Protein AF-A0A239HD38-F1 (afdb_monomer_lite)

Structure (mmCIF, N/CA/C/O backbone):
data_AF-A0A239HD38-F1
#
_entry.id   AF-A0A239HD38-F1
#
loop_
_atom_site.group_PDB
_atom_site.id
_atom_site.type_symbol
_atom_site.label_atom_id
_atom_site.label_alt_id
_atom_site.label_comp_id
_atom_site.label_asym_id
_atom_site.label_entity_id
_atom_site.label_seq_id
_atom_site.pdbx_PDB_ins_code
_atom_site.Cartn_x
_atom_site.Cartn_y
_atom_site.Cartn_z
_atom_site.occupancy
_atom_site.B_iso_or_equiv
_atom_site.auth_seq_id
_atom_site.auth_comp_id
_atom_site.auth_asym_id
_atom_site.auth_atom_id
_atom_site.pdbx_PDB_model_num
ATOM 1 N N . MET A 1 1 ? 7.121 6.739 12.226 1.00 38.91 1 MET A N 1
ATOM 2 C CA . MET A 1 1 ? 8.185 6.354 11.262 1.00 38.91 1 MET A CA 1
ATOM 3 C C . MET A 1 1 ? 7.821 6.485 9.770 1.00 38.91 1 MET A C 1
ATOM 5 O O . MET A 1 1 ? 8.726 6.367 8.956 1.00 38.91 1 MET A O 1
ATOM 9 N N . ILE A 1 2 ? 6.575 6.789 9.365 1.00 40.88 2 ILE A N 1
ATOM 10 C CA . ILE A 1 2 ? 6.230 6.997 7.933 1.00 40.88 2 ILE A CA 1
ATOM 11 C C . ILE A 1 2 ? 6.658 8.391 7.419 1.00 40.88 2 ILE A C 1
ATOM 13 O O . ILE A 1 2 ? 6.981 8.537 6.244 1.00 40.88 2 ILE A O 1
ATOM 17 N N . ALA A 1 3 ? 6.793 9.386 8.307 1.00 36.88 3 ALA A N 1
ATOM 18 C CA . ALA A 1 3 ? 7.217 10.750 7.959 1.00 36.88 3 ALA A CA 1
ATOM 19 C C . ALA A 1 3 ? 8.577 10.828 7.228 1.00 36.88 3 ALA A C 1
ATOM 21 O O . ALA A 1 3 ? 8.796 11.716 6.412 1.00 36.88 3 ALA A O 1
ATOM 22 N N . SER A 1 4 ? 9.479 9.865 7.454 1.00 40.34 4 SER A N 1
ATOM 23 C CA . SER A 1 4 ? 10.799 9.837 6.807 1.00 40.34 4 SER A CA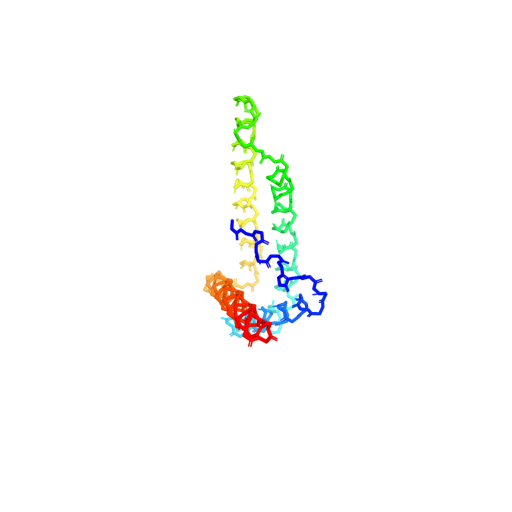 1
ATOM 24 C C . SER A 1 4 ? 10.779 9.341 5.355 1.00 40.34 4 SER A C 1
ATOM 26 O O . SER A 1 4 ? 11.683 9.671 4.592 1.00 40.34 4 SER A O 1
ATOM 28 N N . ALA A 1 5 ? 9.746 8.599 4.937 1.00 43.94 5 ALA A N 1
ATOM 29 C CA . ALA A 1 5 ? 9.610 8.186 3.539 1.00 43.94 5 ALA A CA 1
ATOM 30 C C . ALA A 1 5 ? 9.173 9.349 2.626 1.00 43.94 5 ALA A C 1
ATOM 32 O O . ALA A 1 5 ? 9.477 9.340 1.437 1.00 43.94 5 ALA A O 1
ATOM 33 N N . MET A 1 6 ? 8.532 10.383 3.188 1.00 45.72 6 MET A N 1
ATOM 34 C CA . MET A 1 6 ? 8.153 11.598 2.455 1.00 45.72 6 MET A CA 1
ATOM 35 C C . MET A 1 6 ? 9.351 12.515 2.150 1.00 45.72 6 MET A C 1
ATOM 37 O O . MET A 1 6 ? 9.282 13.314 1.222 1.00 45.72 6 MET A O 1
ATOM 41 N N . ALA A 1 7 ? 10.475 12.384 2.865 1.00 45.34 7 ALA A N 1
ATOM 42 C CA . ALA A 1 7 ? 11.652 13.237 2.663 1.00 45.34 7 ALA A CA 1
ATOM 43 C C . ALA A 1 7 ? 12.432 12.933 1.362 1.00 45.34 7 ALA A C 1
ATOM 45 O O . ALA A 1 7 ? 13.104 13.816 0.840 1.00 45.34 7 ALA A O 1
ATOM 46 N N . TYR A 1 8 ? 12.315 11.722 0.795 1.00 46.72 8 TYR A N 1
ATOM 47 C CA . TYR A 1 8 ? 12.852 11.389 -0.545 1.00 46.72 8 TYR A CA 1
ATOM 48 C C . TYR A 1 8 ? 11.932 11.800 -1.694 1.00 46.72 8 TYR A C 1
ATOM 50 O O . TYR A 1 8 ? 12.345 11.821 -2.850 1.00 46.72 8 TYR A O 1
ATOM 58 N N . ALA A 1 9 ? 10.687 12.122 -1.370 1.00 52.16 9 ALA A N 1
ATOM 59 C CA . ALA A 1 9 ? 9.606 12.375 -2.304 1.00 52.16 9 ALA A CA 1
ATOM 60 C C . ALA A 1 9 ? 9.439 13.877 -2.620 1.00 52.16 9 ALA A C 1
ATOM 62 O O . ALA A 1 9 ? 8.432 14.277 -3.195 1.00 52.16 9 ALA A O 1
ATOM 63 N N . GLN A 1 10 ? 10.399 14.720 -2.218 1.00 58.56 10 GLN A N 1
ATOM 64 C CA . GLN A 1 10 ? 10.249 16.177 -2.285 1.00 58.56 10 GLN A CA 1
ATOM 65 C C . GLN A 1 10 ? 10.515 16.789 -3.667 1.00 58.56 10 GLN A C 1
ATOM 67 O O . GLN A 1 10 ? 10.106 17.925 -3.884 1.00 58.56 10 GLN A O 1
ATOM 72 N N . SER A 1 11 ? 11.125 16.066 -4.620 1.00 73.00 11 SER A N 1
ATOM 73 C CA . SER A 1 11 ? 11.201 16.538 -6.009 1.00 73.00 11 SER A CA 1
ATOM 74 C C . SER A 1 11 ? 10.201 15.796 -6.910 1.00 73.00 11 SER A C 1
ATOM 76 O O . SER A 1 11 ? 10.128 14.560 -6.867 1.00 73.00 11 SER A O 1
ATOM 78 N N . PRO A 1 12 ? 9.447 16.511 -7.769 1.00 78.62 12 PRO A N 1
ATOM 79 C CA . PRO A 1 12 ? 8.568 15.892 -8.763 1.00 78.62 12 PRO A CA 1
ATOM 80 C C . PRO A 1 12 ? 9.288 14.873 -9.659 1.00 78.62 12 PRO A C 1
ATOM 82 O O . PRO A 1 12 ? 8.705 13.872 -10.067 1.00 78.62 12 PRO A O 1
ATOM 85 N N . GLU A 1 13 ? 10.574 15.092 -9.937 1.00 83.81 13 GLU A N 1
ATOM 86 C CA . GLU A 1 13 ? 11.399 14.182 -10.733 1.00 83.81 13 GLU A CA 1
ATOM 87 C C . GLU A 1 13 ? 11.665 12.847 -10.015 1.00 83.81 13 GLU A C 1
ATOM 89 O O . GLU A 1 13 ? 11.583 11.783 -10.630 1.00 83.81 13 GLU A O 1
ATOM 94 N N . ALA A 1 14 ? 11.933 12.873 -8.704 1.00 82.12 14 ALA A N 1
ATOM 95 C CA . ALA A 1 14 ? 12.117 11.656 -7.917 1.00 82.12 14 ALA A CA 1
ATOM 96 C C . ALA A 1 14 ? 10.828 10.823 -7.863 1.00 82.12 14 ALA A C 1
ATOM 98 O O . ALA A 1 14 ? 10.882 9.601 -8.010 1.00 82.12 14 ALA A O 1
ATOM 99 N N . MET A 1 15 ? 9.670 11.479 -7.729 1.00 81.19 15 MET A N 1
ATOM 100 C CA . MET A 1 15 ? 8.365 10.811 -7.778 1.00 81.19 15 MET A CA 1
ATOM 101 C C . MET A 1 15 ? 8.125 10.120 -9.121 1.00 81.19 15 MET A C 1
ATOM 103 O O . MET A 1 15 ? 7.773 8.942 -9.137 1.00 81.19 15 MET A O 1
ATOM 107 N N . LYS A 1 16 ? 8.408 10.805 -10.238 1.00 86.56 16 LYS A N 1
ATOM 108 C CA . LYS A 1 16 ? 8.305 10.219 -11.584 1.00 86.56 16 LYS A CA 1
ATOM 109 C C . LYS A 1 16 ? 9.198 8.987 -11.747 1.00 86.56 16 LYS A C 1
ATOM 111 O O . LYS A 1 16 ? 8.753 7.980 -12.288 1.00 86.56 16 LYS A O 1
ATOM 116 N N . LYS A 1 17 ? 10.438 9.025 -11.241 1.00 88.44 17 LYS A N 1
ATOM 117 C CA . LYS A 1 17 ? 11.359 7.871 -11.286 1.00 88.44 17 LYS A CA 1
ATOM 118 C C . LYS A 1 17 ? 10.837 6.682 -10.475 1.00 88.44 17 LYS A C 1
ATOM 120 O O . LYS A 1 17 ? 10.941 5.545 -10.928 1.00 88.44 17 LYS A O 1
ATOM 125 N N . ILE A 1 18 ? 10.268 6.930 -9.293 1.00 89.25 18 ILE A N 1
ATOM 126 C CA . ILE A 1 18 ? 9.658 5.886 -8.454 1.00 89.25 18 ILE A CA 1
ATOM 127 C C . ILE A 1 18 ? 8.446 5.276 -9.163 1.00 89.25 18 ILE A C 1
ATOM 129 O O . ILE A 1 18 ? 8.309 4.055 -9.194 1.00 89.25 18 ILE A O 1
ATOM 133 N N . GLU A 1 19 ? 7.584 6.104 -9.747 1.00 88.00 19 GLU A N 1
ATOM 134 C CA . GLU A 1 19 ? 6.404 5.642 -10.475 1.00 88.00 19 GLU A CA 1
ATOM 135 C C . GLU A 1 19 ? 6.784 4.814 -11.707 1.00 88.00 19 GLU A C 1
ATOM 137 O O . GLU A 1 19 ? 6.269 3.711 -11.879 1.00 88.00 19 GLU A O 1
ATOM 142 N N . ALA A 1 20 ? 7.748 5.279 -12.505 1.00 91.12 20 ALA A N 1
ATOM 143 C CA . ALA A 1 20 ? 8.255 4.540 -13.657 1.00 91.12 20 ALA A CA 1
ATOM 144 C C . ALA A 1 20 ? 8.845 3.179 -13.252 1.00 91.12 20 ALA A C 1
ATOM 146 O O . ALA A 1 20 ? 8.514 2.160 -13.856 1.00 91.12 20 ALA A O 1
ATOM 147 N N . ALA A 1 21 ? 9.656 3.137 -12.188 1.00 92.25 21 ALA A N 1
ATOM 148 C CA . ALA A 1 21 ? 10.211 1.889 -11.666 1.00 92.25 21 ALA A CA 1
ATOM 149 C C . ALA A 1 21 ? 9.116 0.927 -11.176 1.00 92.25 21 ALA A C 1
ATOM 151 O O . ALA A 1 21 ? 9.209 -0.281 -11.386 1.00 92.25 21 ALA A O 1
ATOM 152 N N . LYS A 1 22 ? 8.059 1.459 -10.550 1.00 92.00 22 LYS A N 1
ATOM 153 C CA . LYS A 1 22 ? 6.907 0.668 -10.111 1.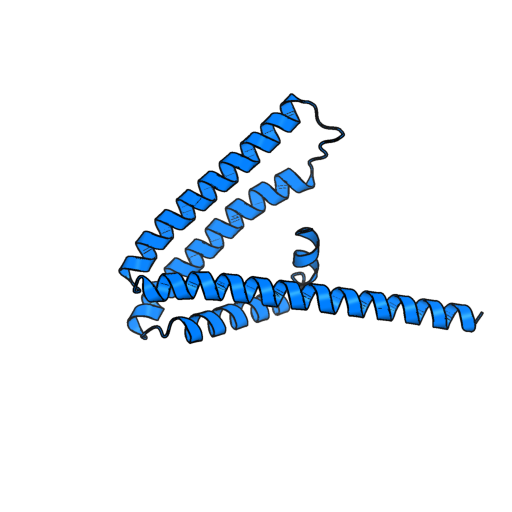00 92.00 22 LYS A CA 1
ATOM 154 C C . LYS A 1 22 ? 6.149 0.078 -11.299 1.00 92.00 22 LYS A C 1
ATOM 156 O O . LYS A 1 22 ? 5.812 -1.102 -11.271 1.00 92.00 22 LYS A O 1
ATOM 161 N N . ILE A 1 23 ? 5.891 0.887 -12.328 1.00 91.19 23 ILE A N 1
ATOM 162 C CA . ILE A 1 23 ? 5.216 0.449 -13.554 1.00 91.19 23 ILE A CA 1
ATOM 163 C C . ILE A 1 23 ? 6.023 -0.660 -14.226 1.00 91.19 23 ILE A C 1
ATOM 165 O O . ILE A 1 23 ? 5.461 -1.710 -14.516 1.00 91.19 23 ILE A O 1
ATOM 169 N N . ALA A 1 24 ? 7.332 -0.461 -14.405 1.00 91.69 24 ALA A N 1
ATOM 170 C CA . ALA A 1 24 ? 8.215 -1.453 -15.012 1.00 91.69 24 ALA A CA 1
ATOM 171 C C . ALA A 1 24 ? 8.177 -2.794 -14.261 1.00 91.69 24 ALA A C 1
ATOM 173 O O . ALA A 1 24 ? 7.930 -3.828 -14.877 1.00 91.69 24 ALA A O 1
ATOM 174 N N . LEU A 1 25 ? 8.318 -2.766 -12.929 1.00 92.56 25 LEU A N 1
ATOM 175 C CA . LEU A 1 25 ? 8.276 -3.976 -12.104 1.00 92.56 25 LEU A CA 1
ATOM 176 C C . LEU A 1 25 ? 6.928 -4.703 -12.204 1.00 92.56 25 LEU A C 1
ATOM 178 O O . LEU A 1 25 ? 6.888 -5.927 -12.281 1.00 92.56 25 LEU A O 1
ATOM 182 N N . ILE A 1 26 ? 5.813 -3.971 -12.179 1.00 92.94 26 ILE A N 1
ATOM 183 C CA . ILE A 1 26 ? 4.481 -4.578 -12.285 1.00 92.94 26 ILE A CA 1
ATOM 184 C C . ILE A 1 26 ? 4.288 -5.200 -13.670 1.00 92.94 26 ILE A C 1
ATOM 186 O O . ILE A 1 26 ? 3.836 -6.339 -13.754 1.00 92.94 26 ILE A O 1
ATOM 190 N N . THR A 1 27 ? 4.659 -4.500 -14.744 1.00 90.56 27 THR A N 1
ATOM 191 C CA . THR A 1 27 ? 4.575 -5.035 -16.112 1.00 90.56 27 THR A CA 1
ATOM 192 C C . THR A 1 27 ? 5.364 -6.335 -16.250 1.00 90.56 27 THR A C 1
ATOM 194 O O . THR A 1 27 ? 4.829 -7.314 -16.762 1.00 90.56 27 THR A O 1
ATOM 197 N N . GLU A 1 28 ? 6.598 -6.363 -15.738 1.00 91.06 28 GLU A N 1
ATOM 198 C CA . GLU A 1 28 ? 7.470 -7.543 -15.761 1.00 91.06 28 GLU A CA 1
ATOM 199 C C . GLU A 1 28 ? 6.860 -8.723 -14.987 1.00 91.06 28 GLU A C 1
ATOM 201 O O . GLU A 1 28 ? 6.860 -9.851 -15.463 1.00 91.06 28 GLU A O 1
ATOM 206 N N . ARG A 1 29 ? 6.297 -8.476 -13.797 1.00 92.50 29 ARG A N 1
ATOM 207 C CA . ARG A 1 29 ? 5.810 -9.539 -12.897 1.00 92.50 29 ARG A CA 1
ATOM 208 C C . ARG A 1 29 ? 4.442 -10.107 -13.259 1.00 92.50 29 ARG A C 1
ATOM 210 O O . ARG A 1 29 ? 4.116 -11.215 -12.827 1.00 92.50 29 ARG A O 1
ATOM 217 N N . LEU A 1 30 ? 3.605 -9.324 -13.934 1.00 94.56 30 LEU A N 1
ATOM 218 C CA . LEU A 1 30 ? 2.245 -9.738 -14.282 1.00 94.56 30 LEU A CA 1
ATOM 219 C C . LEU A 1 30 ? 2.154 -10.357 -15.675 1.00 94.56 30 LEU A C 1
ATOM 221 O O . LEU A 1 30 ? 1.153 -11.026 -15.931 1.00 94.56 30 LEU A O 1
ATOM 225 N N . GLU A 1 31 ? 3.148 -10.130 -16.542 1.00 93.31 31 GLU A N 1
ATOM 226 C CA . GLU A 1 31 ? 3.175 -10.642 -17.921 1.00 93.31 31 GLU A CA 1
ATOM 227 C C . GLU A 1 31 ? 1.853 -10.343 -18.654 1.00 93.31 31 GLU A C 1
ATOM 229 O O . GLU A 1 31 ? 1.195 -11.220 -19.214 1.00 93.31 31 GLU A O 1
ATOM 234 N N . LEU A 1 32 ? 1.397 -9.089 -18.564 1.00 93.00 32 LEU A N 1
ATOM 235 C CA . LEU A 1 32 ? 0.127 -8.669 -19.152 1.00 93.00 32 LEU A CA 1
ATOM 236 C C . LEU A 1 32 ? 0.208 -8.720 -20.679 1.00 93.00 32 LEU A C 1
ATOM 238 O O . LEU A 1 32 ? 1.114 -8.138 -21.276 1.00 93.00 32 LEU A O 1
ATOM 242 N N . SER A 1 33 ? -0.793 -9.327 -21.316 1.00 95.12 33 SER A N 1
ATOM 243 C CA . SER A 1 33 ? -1.004 -9.126 -22.755 1.00 95.12 33 SER A CA 1
ATOM 244 C C . SER A 1 33 ? -1.340 -7.655 -23.055 1.00 95.12 33 SER A C 1
ATOM 246 O O . SER A 1 33 ? -1.853 -6.956 -22.171 1.00 95.12 33 SER A O 1
ATOM 248 N N . PRO A 1 34 ? -1.125 -7.167 -24.292 1.00 95.00 34 PRO A N 1
ATOM 249 C CA . PRO A 1 34 ? -1.485 -5.798 -24.668 1.00 95.00 34 PRO A CA 1
ATOM 250 C C . PRO A 1 34 ? -2.941 -5.438 -24.326 1.00 95.00 34 PRO A C 1
ATOM 252 O O . PRO A 1 34 ? -3.198 -4.384 -23.745 1.00 95.00 34 PRO A O 1
ATOM 255 N N . GLN A 1 35 ? -3.881 -6.355 -24.577 1.00 95.88 35 GLN A N 1
ATOM 256 C CA . GLN A 1 35 ? -5.309 -6.162 -24.302 1.00 95.88 35 GLN A CA 1
ATOM 257 C C . GLN A 1 35 ? -5.611 -6.093 -22.798 1.00 95.88 35 GLN A C 1
ATOM 259 O O . GLN A 1 35 ? -6.493 -5.350 -22.364 1.00 95.88 35 GLN A O 1
ATOM 264 N N . GLN A 1 36 ? -4.889 -6.868 -21.982 1.00 95.88 36 GLN A N 1
ATOM 265 C CA . GLN A 1 36 ? -5.015 -6.791 -20.528 1.00 95.88 36 GLN A CA 1
ATOM 266 C C . GLN A 1 36 ? -4.415 -5.498 -19.988 1.00 95.88 36 GLN A C 1
ATOM 268 O O . GLN A 1 36 ? -5.033 -4.865 -19.139 1.00 95.88 36 GLN A O 1
ATOM 273 N N . ALA A 1 37 ? -3.241 -5.090 -20.476 1.00 94.94 37 ALA A N 1
ATOM 274 C CA . ALA A 1 37 ? -2.563 -3.878 -20.030 1.00 94.94 37 ALA A CA 1
ATOM 275 C C . ALA A 1 37 ? -3.432 -2.630 -20.246 1.00 94.94 37 ALA A C 1
ATOM 277 O O . ALA A 1 37 ? -3.574 -1.818 -19.329 1.00 94.94 37 ALA A O 1
ATOM 278 N N . GLU A 1 38 ? -4.066 -2.517 -21.416 1.00 95.81 38 GLU A N 1
ATOM 279 C CA . GLU A 1 38 ? -4.963 -1.410 -21.762 1.00 95.81 38 GLU A CA 1
ATOM 280 C C . GLU A 1 38 ? -6.122 -1.257 -20.762 1.00 95.81 38 GLU A C 1
ATOM 282 O O . GLU A 1 38 ? -6.433 -0.150 -20.325 1.00 95.81 38 GLU A O 1
ATOM 287 N N . LYS A 1 39 ? -6.708 -2.377 -20.320 1.00 97.31 39 LYS A N 1
ATOM 288 C CA . LYS A 1 39 ? -7.812 -2.394 -19.345 1.00 97.31 39 LYS A CA 1
ATOM 289 C C . LYS A 1 39 ? -7.338 -2.304 -17.890 1.00 97.31 39 LYS A C 1
ATOM 291 O O . LYS A 1 39 ? -8.032 -1.742 -17.044 1.00 97.31 39 LYS A O 1
ATOM 296 N N . PHE A 1 40 ? -6.166 -2.854 -17.581 1.00 97.00 40 PHE A N 1
ATOM 297 C CA . PHE A 1 40 ? -5.624 -2.953 -16.226 1.00 97.00 40 PHE A CA 1
ATOM 298 C C . PHE A 1 40 ? -5.152 -1.599 -15.688 1.00 97.00 40 PHE A C 1
ATOM 300 O O . PHE A 1 40 ? -5.520 -1.211 -14.575 1.00 97.00 40 PHE A O 1
ATOM 307 N N . TRP A 1 41 ? -4.342 -0.867 -16.461 1.00 95.44 41 TRP A N 1
ATOM 308 C CA . TRP A 1 41 ? -3.690 0.355 -15.979 1.00 95.44 41 TRP A CA 1
ATOM 309 C C . TRP A 1 41 ? -4.659 1.449 -15.511 1.00 95.44 41 TRP A C 1
ATOM 311 O O . TRP A 1 41 ? -4.385 2.042 -14.462 1.00 95.44 41 TRP A O 1
ATOM 321 N N . PRO A 1 42 ? -5.784 1.725 -16.200 1.00 96.88 42 PRO A N 1
ATOM 322 C CA . PRO A 1 42 ? -6.776 2.684 -15.719 1.00 96.88 42 PRO A CA 1
ATOM 323 C C . PRO A 1 42 ? -7.331 2.316 -14.336 1.00 96.88 42 PRO A C 1
ATOM 325 O O . PRO A 1 42 ? -7.337 3.155 -13.435 1.00 96.88 42 PRO A O 1
ATOM 328 N N . ILE A 1 43 ? -7.707 1.047 -14.136 1.00 97.25 43 ILE A N 1
ATOM 329 C CA . ILE A 1 43 ? -8.248 0.541 -12.864 1.00 97.25 43 ILE A CA 1
ATOM 330 C C . ILE A 1 43 ? -7.191 0.645 -11.759 1.00 97.25 43 ILE A C 1
ATOM 332 O O . ILE A 1 43 ? -7.475 1.093 -10.647 1.00 97.25 43 ILE A O 1
ATOM 336 N N . TYR A 1 44 ? -5.952 0.266 -12.072 1.00 95.31 44 TYR A N 1
ATOM 337 C CA . TYR A 1 44 ? -4.844 0.291 -11.125 1.00 95.31 44 TYR A CA 1
ATOM 338 C C . TYR A 1 44 ? -4.465 1.714 -10.678 1.00 95.31 44 TYR A C 1
ATOM 340 O O . TYR A 1 44 ? -4.215 1.952 -9.493 1.00 95.31 44 TYR A O 1
ATOM 348 N N . ARG A 1 45 ? -4.456 2.684 -11.600 1.00 93.88 45 ARG A N 1
ATOM 349 C CA . ARG A 1 45 ? -4.199 4.100 -11.277 1.00 93.88 45 ARG A CA 1
ATOM 350 C C . ARG A 1 45 ? -5.303 4.683 -10.403 1.00 93.88 45 ARG A C 1
ATOM 352 O O . ARG A 1 45 ? -5.008 5.331 -9.401 1.00 93.88 45 ARG A O 1
ATOM 359 N N . GLU A 1 46 ? -6.560 4.407 -10.744 1.00 96.12 46 GLU A N 1
ATOM 360 C CA . GLU A 1 46 ? -7.719 4.828 -9.954 1.00 96.12 46 GLU A CA 1
ATOM 361 C C . GLU A 1 46 ? -7.634 4.281 -8.518 1.00 96.12 46 GLU A C 1
ATOM 363 O O . GLU A 1 46 ? -7.759 5.037 -7.554 1.00 96.12 46 GLU A O 1
ATOM 368 N N . PHE A 1 47 ? -7.306 2.992 -8.367 1.00 95.62 47 PHE A N 1
ATOM 369 C CA . PHE A 1 47 ? -7.075 2.362 -7.065 1.00 95.62 47 PHE A CA 1
ATOM 370 C C . PHE A 1 47 ? -5.971 3.061 -6.263 1.00 95.62 47 PHE A C 1
ATOM 372 O O . PHE A 1 47 ? -6.131 3.332 -5.069 1.00 95.62 47 PHE A O 1
ATOM 379 N N . GLY A 1 48 ? -4.848 3.366 -6.921 1.00 91.94 48 GLY A N 1
ATOM 380 C CA . GLY A 1 48 ? -3.724 4.080 -6.322 1.00 91.94 48 GLY A CA 1
ATOM 381 C C . GLY A 1 48 ? -4.120 5.456 -5.786 1.00 91.94 48 GLY A C 1
ATOM 382 O O . GLY A 1 48 ? -3.769 5.789 -4.652 1.00 91.94 48 GLY A O 1
ATOM 383 N N . ASN A 1 49 ? -4.900 6.216 -6.558 1.00 93.81 49 ASN A N 1
ATOM 384 C CA . ASN A 1 49 ? -5.390 7.537 -6.164 1.00 93.81 49 ASN A CA 1
ATOM 385 C C . ASN A 1 49 ? -6.323 7.455 -4.951 1.00 93.81 49 ASN A C 1
ATOM 387 O O . ASN A 1 49 ? -6.081 8.134 -3.953 1.00 93.81 49 ASN A O 1
ATOM 391 N N . LYS A 1 50 ? -7.304 6.544 -4.960 1.00 95.69 50 LYS A N 1
ATOM 392 C CA . LYS A 1 50 ? -8.223 6.371 -3.821 1.00 95.69 50 LYS A CA 1
ATOM 393 C C . LYS A 1 50 ? -7.510 5.901 -2.550 1.00 95.69 50 LYS A C 1
ATOM 395 O O . LYS A 1 50 ? -7.811 6.368 -1.452 1.00 95.69 50 LYS A O 1
ATOM 400 N N . ARG A 1 51 ? -6.508 5.018 -2.668 1.00 93.50 51 ARG A N 1
ATOM 401 C CA . ARG A 1 51 ? -5.648 4.635 -1.527 1.00 93.50 51 ARG A CA 1
ATOM 402 C C . ARG A 1 51 ? -4.882 5.830 -0.970 1.00 93.50 51 ARG A C 1
ATOM 404 O O . ARG A 1 51 ? -4.702 5.928 0.246 1.00 93.50 51 ARG A O 1
ATOM 411 N N . LEU A 1 52 ? -4.387 6.700 -1.848 1.00 90.44 52 LEU A N 1
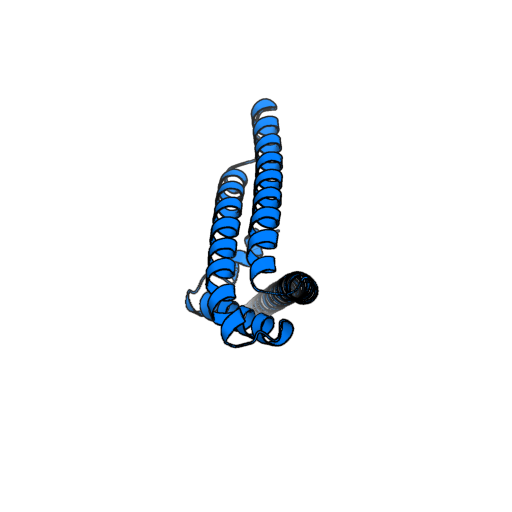ATOM 412 C CA . LEU A 1 52 ? -3.640 7.888 -1.457 1.00 90.44 52 LEU A CA 1
ATOM 413 C C . LEU A 1 52 ? -4.531 8.899 -0.730 1.00 90.44 52 LEU A C 1
ATOM 415 O O . LEU A 1 52 ? -4.088 9.452 0.271 1.00 90.44 52 LEU A O 1
ATOM 419 N N . GLU A 1 53 ? -5.765 9.103 -1.185 1.00 93.38 53 GLU A N 1
ATOM 420 C CA . GLU A 1 53 ? -6.758 9.962 -0.525 1.00 93.38 53 GLU A CA 1
ATOM 421 C C . GLU A 1 53 ? -7.037 9.502 0.910 1.00 93.38 53 GLU A C 1
ATOM 423 O O . GLU A 1 53 ? -6.817 10.271 1.845 1.00 93.38 53 GLU A O 1
ATOM 428 N N . ILE A 1 54 ? -7.387 8.222 1.100 1.00 93.38 54 ILE A N 1
ATOM 429 C CA . ILE A 1 54 ? -7.646 7.655 2.436 1.00 93.38 54 ILE A CA 1
ATOM 430 C C . ILE A 1 54 ? -6.419 7.806 3.347 1.00 93.38 54 ILE A C 1
ATOM 432 O O . ILE A 1 54 ? -6.538 8.127 4.530 1.00 93.38 54 ILE A O 1
ATOM 436 N N . ARG A 1 55 ? -5.212 7.574 2.809 1.00 90.38 55 ARG A N 1
ATOM 437 C CA . ARG A 1 55 ? -3.974 7.753 3.577 1.00 90.38 55 ARG A CA 1
ATOM 438 C C . ARG A 1 55 ? -3.762 9.216 3.969 1.00 90.38 55 ARG A C 1
ATOM 440 O O . ARG A 1 55 ? -3.402 9.469 5.112 1.00 90.38 55 ARG A O 1
ATOM 447 N N . ARG A 1 56 ? -3.943 10.157 3.037 1.00 91.06 56 ARG A N 1
ATOM 448 C CA . ARG A 1 56 ? -3.725 11.593 3.275 1.00 91.06 56 ARG A CA 1
ATOM 449 C C . ARG A 1 56 ? -4.640 12.122 4.368 1.00 91.06 56 ARG A C 1
ATOM 451 O O . ARG A 1 56 ? -4.154 12.834 5.237 1.00 91.06 56 ARG A O 1
ATOM 458 N N . GLU A 1 57 ? -5.912 11.740 4.346 1.00 90.31 57 GLU A N 1
ATOM 459 C CA . GLU A 1 57 ? -6.886 12.115 5.374 1.00 90.31 57 GLU A CA 1
ATOM 460 C C . GLU A 1 57 ? -6.414 11.686 6.774 1.00 90.31 57 GLU A C 1
ATOM 462 O O . GLU A 1 57 ? -6.358 12.491 7.703 1.00 90.31 57 GLU A O 1
ATOM 467 N N . PHE A 1 58 ? -5.976 10.431 6.911 1.00 90.81 58 PHE A N 1
ATOM 468 C CA . PHE A 1 58 ? -5.474 9.914 8.183 1.00 90.81 58 PHE A CA 1
ATOM 469 C C . PHE A 1 58 ? -4.141 10.544 8.609 1.00 90.81 58 PHE A C 1
ATOM 471 O O . PHE A 1 58 ? -3.948 10.872 9.779 1.00 90.81 58 PHE A O 1
ATOM 478 N N . ASP A 1 59 ? -3.209 10.721 7.669 1.00 90.12 59 ASP A N 1
ATOM 479 C CA . ASP A 1 59 ? -1.909 11.337 7.941 1.00 90.12 59 ASP A CA 1
ATOM 480 C C . ASP A 1 59 ? -2.069 12.800 8.389 1.00 90.12 59 ASP A C 1
ATOM 482 O O . ASP A 1 59 ? -1.326 13.249 9.262 1.00 90.12 59 ASP A O 1
ATOM 486 N N . GLN A 1 60 ? -3.041 13.534 7.832 1.00 90.56 60 GLN A N 1
ATOM 487 C CA . GLN A 1 60 ? -3.374 14.899 8.248 1.00 90.56 60 GLN A CA 1
ATOM 488 C C . GLN A 1 60 ? -3.895 14.937 9.684 1.00 90.56 60 GLN A C 1
ATOM 490 O O . GLN A 1 60 ? -3.330 15.671 10.495 1.00 90.56 60 GLN A O 1
ATOM 495 N N . ALA A 1 61 ? -4.885 14.104 10.018 1.00 89.19 61 ALA A N 1
ATOM 496 C CA . ALA A 1 61 ? -5.417 14.018 11.379 1.00 89.19 61 ALA A CA 1
ATOM 497 C C . ALA A 1 61 ? -4.329 13.643 12.395 1.00 89.19 61 ALA A C 1
ATOM 499 O O . ALA A 1 61 ? -4.212 14.243 13.460 1.00 89.19 61 ALA A O 1
ATOM 500 N N . ARG A 1 62 ? -3.455 12.698 12.031 1.00 89.94 62 ARG A N 1
ATOM 501 C CA . ARG A 1 62 ? -2.361 12.257 12.897 1.00 89.94 62 ARG A CA 1
ATOM 502 C C . ARG A 1 62 ? -1.268 13.312 13.079 1.00 89.94 62 ARG A C 1
ATOM 504 O O . ARG A 1 62 ? -0.607 13.317 14.111 1.00 89.94 62 ARG A O 1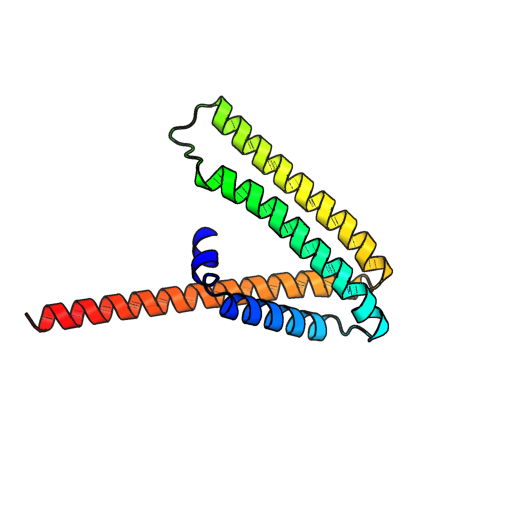
ATOM 511 N N . LYS A 1 63 ? -1.026 14.172 12.086 1.00 90.31 63 LYS A N 1
ATOM 512 C CA . LYS A 1 63 ? 0.051 15.176 12.137 1.00 90.31 63 LYS A CA 1
ATOM 513 C C . LYS A 1 63 ? -0.172 16.205 13.246 1.00 90.31 63 LYS A C 1
ATOM 515 O O . LYS A 1 63 ? 0.802 16.685 13.818 1.00 90.31 63 LYS A O 1
ATOM 520 N N . THR A 1 64 ? -1.426 16.549 13.517 1.00 86.12 64 THR A N 1
ATOM 521 C CA . THR A 1 64 ? -1.819 17.545 14.524 1.00 86.12 64 THR A CA 1
ATOM 522 C C . THR A 1 64 ? -2.213 16.922 15.861 1.00 86.12 64 THR A C 1
ATOM 524 O O . THR A 1 64 ? -2.514 17.653 16.797 1.00 86.12 64 THR A O 1
ATOM 527 N N . PHE A 1 65 ? -2.220 15.592 15.960 1.00 91.00 65 PHE A N 1
ATOM 528 C CA . PHE A 1 65 ? -2.678 14.867 17.138 1.00 91.00 65 PHE A CA 1
ATOM 529 C C . PHE A 1 65 ? -1.520 14.514 18.080 1.00 91.00 65 PHE A C 1
ATOM 531 O O . PHE A 1 65 ? -0.557 13.856 17.680 1.00 91.00 65 PHE A O 1
ATOM 538 N N . ASP A 1 66 ? -1.647 14.914 19.346 1.00 92.50 66 ASP A N 1
ATOM 539 C CA . ASP A 1 66 ? -0.735 14.564 20.438 1.00 92.50 66 ASP A CA 1
ATOM 540 C C . ASP A 1 66 ? -1.525 13.848 21.539 1.00 92.50 66 ASP A C 1
ATOM 542 O O . ASP A 1 66 ? -2.256 14.478 22.303 1.00 92.50 66 ASP A O 1
ATOM 546 N N . SER A 1 67 ? -1.371 12.524 21.625 1.00 90.00 67 SER A N 1
ATOM 547 C CA . SER A 1 67 ? -2.119 11.684 22.571 1.00 90.00 67 SER A CA 1
ATOM 548 C C . SER A 1 67 ? -1.873 12.046 24.035 1.00 90.00 67 SER A C 1
ATOM 550 O O . SER A 1 67 ? -2.713 11.758 24.877 1.00 90.00 67 SER A O 1
ATOM 552 N N . ASN A 1 68 ? -0.734 12.673 24.350 1.00 91.69 68 ASN A N 1
ATOM 553 C CA . ASN A 1 68 ? -0.395 13.058 25.722 1.00 91.69 68 ASN A CA 1
ATOM 554 C C . ASN A 1 68 ? -1.077 14.363 26.153 1.00 91.69 68 ASN A C 1
ATOM 556 O O . ASN A 1 68 ? -1.083 14.685 27.338 1.00 91.69 68 ASN A O 1
ATOM 560 N N . LYS A 1 69 ? -1.596 15.137 25.193 1.00 94.31 69 LYS A N 1
ATOM 561 C CA . LYS A 1 69 ? -2.283 16.417 25.426 1.00 94.31 69 LYS A CA 1
ATOM 562 C C . LYS A 1 69 ? -3.778 16.352 25.122 1.00 94.31 69 LYS A C 1
ATOM 564 O O . LYS A 1 69 ? -4.505 17.255 25.519 1.00 94.31 69 LYS A O 1
ATOM 569 N N . ALA A 1 70 ? -4.209 15.320 24.404 1.00 93.94 70 ALA A N 1
ATOM 570 C CA . ALA A 1 70 ? -5.600 15.077 24.068 1.00 93.94 70 ALA A CA 1
ATOM 571 C C . ALA A 1 70 ? -6.397 14.585 25.285 1.00 93.94 70 ALA A C 1
ATOM 573 O O . ALA A 1 70 ? -5.895 13.843 26.130 1.00 93.94 70 ALA A O 1
ATOM 574 N N . THR A 1 71 ? -7.667 14.970 25.338 1.00 96.19 71 THR A N 1
ATOM 575 C CA . THR A 1 71 ? -8.657 14.408 26.263 1.00 96.19 71 THR A CA 1
ATOM 576 C C . THR A 1 71 ? -8.960 12.943 25.928 1.00 96.19 71 THR A C 1
ATOM 578 O O . THR A 1 71 ? -8.708 12.477 24.815 1.00 96.19 71 THR A O 1
ATOM 581 N N . GLU A 1 72 ? -9.552 12.203 26.869 1.00 96.00 72 GLU A N 1
ATOM 582 C CA . GLU A 1 72 ? -9.975 10.814 26.625 1.00 96.00 72 GLU A CA 1
ATOM 583 C C . GLU A 1 72 ? -10.947 10.703 25.437 1.00 96.00 72 GLU A C 1
ATOM 585 O O . GLU A 1 72 ? -10.813 9.821 24.591 1.00 96.00 72 GLU A O 1
ATOM 590 N N . GLU A 1 73 ? -11.874 11.653 25.306 1.00 95.94 73 GLU A N 1
ATOM 591 C CA . GLU A 1 73 ? -12.832 11.690 24.198 1.00 95.94 73 GLU A CA 1
ATOM 592 C C . GLU A 1 73 ? -12.146 11.940 22.841 1.00 95.94 73 GLU A C 1
ATOM 594 O O . GLU A 1 73 ? -12.493 11.325 21.832 1.00 95.94 73 GLU A O 1
ATOM 599 N N . GLU A 1 74 ? -11.131 12.804 22.790 1.00 94.19 74 GLU A N 1
ATOM 600 C CA . GLU A 1 74 ? -10.331 13.022 21.577 1.00 94.19 74 GLU A CA 1
ATOM 601 C C . GLU A 1 74 ? -9.470 11.801 21.228 1.00 94.19 74 GLU A C 1
ATOM 603 O O . GLU A 1 74 ? -9.371 11.432 20.054 1.00 94.19 74 GLU A O 1
ATOM 608 N N . ASN A 1 75 ? -8.893 11.133 22.232 1.00 95.06 75 ASN A N 1
ATOM 609 C CA . ASN A 1 75 ? -8.176 9.871 22.048 1.00 95.06 75 ASN A CA 1
ATOM 610 C C . ASN A 1 75 ? -9.094 8.791 21.459 1.00 95.06 75 ASN A C 1
ATOM 612 O O . ASN A 1 75 ? -8.723 8.122 20.487 1.00 95.06 75 ASN A O 1
ATOM 616 N N . LYS A 1 76 ? -10.317 8.668 21.983 1.00 96.31 76 LYS A N 1
ATOM 617 C CA . LYS A 1 76 ? -11.331 7.745 21.468 1.00 96.31 76 LYS A CA 1
ATOM 618 C C . LYS A 1 76 ? -11.707 8.056 20.018 1.00 96.31 76 LYS A C 1
ATOM 620 O O . LYS A 1 76 ? -11.684 7.153 19.183 1.00 96.31 76 LYS A O 1
ATOM 625 N N . LYS A 1 77 ? -11.950 9.325 19.675 1.00 95.25 77 LYS A N 1
ATOM 626 C CA . LYS A 1 77 ? -12.230 9.744 18.287 1.00 95.25 77 LYS A CA 1
ATOM 627 C C . LYS A 1 77 ? -11.085 9.406 17.333 1.00 95.25 77 LYS A C 1
ATOM 629 O O . LYS A 1 77 ? -11.325 8.936 16.221 1.00 95.25 77 LYS A O 1
ATOM 634 N N . MET A 1 78 ? -9.834 9.596 17.757 1.00 95.00 78 MET A N 1
ATOM 635 C CA . MET A 1 78 ? -8.669 9.235 16.943 1.00 95.00 78 MET A CA 1
ATOM 636 C C . MET A 1 78 ? -8.571 7.716 16.728 1.00 95.00 78 MET A C 1
ATOM 638 O O . MET A 1 78 ? -8.240 7.261 15.628 1.00 95.00 78 MET A O 1
ATOM 642 N N . LEU A 1 79 ? -8.886 6.917 17.752 1.00 95.12 79 LEU A N 1
ATOM 643 C CA . LEU A 1 79 ? -8.960 5.460 17.638 1.00 95.12 79 LEU A CA 1
ATOM 644 C C . LEU A 1 79 ? -10.070 5.021 16.668 1.00 95.12 79 LEU A C 1
ATOM 646 O O . LEU A 1 79 ? -9.825 4.188 15.792 1.00 95.12 79 LEU A O 1
ATOM 650 N N . GLU A 1 80 ? -11.263 5.601 16.783 1.00 96.38 80 GLU A N 1
ATOM 651 C CA . GLU A 1 80 ? -12.390 5.334 15.884 1.00 96.38 80 GLU A CA 1
ATOM 652 C C . GLU A 1 80 ? -12.048 5.692 14.435 1.00 96.38 80 GLU A C 1
ATOM 654 O O . GLU A 1 80 ? -12.223 4.864 13.538 1.00 96.38 80 GLU A O 1
ATOM 659 N N . MET A 1 81 ? -11.452 6.865 14.200 1.00 95.00 81 MET A N 1
ATOM 660 C CA . MET A 1 81 ? -10.985 7.267 12.873 1.00 95.00 81 MET A CA 1
ATOM 661 C C . MET A 1 81 ? -9.965 6.270 12.306 1.00 95.00 81 MET A C 1
ATOM 663 O O . MET A 1 81 ? -10.031 5.907 11.128 1.00 95.00 81 MET A O 1
ATOM 667 N N . ALA A 1 82 ? -9.029 5.781 13.128 1.00 94.38 82 ALA A N 1
ATOM 668 C CA . ALA A 1 82 ? -8.061 4.774 12.700 1.00 94.38 82 ALA A CA 1
ATOM 669 C C . ALA A 1 82 ? -8.736 3.460 12.270 1.00 94.38 82 ALA A C 1
ATOM 671 O O . ALA A 1 82 ? -8.309 2.843 11.289 1.00 94.38 82 ALA A O 1
ATOM 672 N N . ASN A 1 83 ? -9.793 3.039 12.966 1.00 97.19 83 ASN A N 1
ATOM 673 C CA . ASN A 1 83 ? -10.567 1.851 12.604 1.00 97.19 83 ASN A CA 1
ATOM 674 C C . ASN A 1 83 ? -11.369 2.069 11.313 1.00 97.19 83 ASN A C 1
ATOM 676 O O . ASN A 1 83 ? -11.251 1.267 10.387 1.00 97.19 83 ASN A O 1
ATOM 680 N N . GLN A 1 84 ? -12.060 3.203 11.179 1.00 96.81 84 GLN A N 1
ATOM 681 C CA . GLN A 1 84 ? -12.790 3.568 9.958 1.00 96.81 84 GLN A CA 1
ATOM 682 C C . GLN A 1 84 ? -11.874 3.640 8.727 1.00 96.81 84 GLN A C 1
ATOM 684 O O . GLN A 1 84 ? -12.249 3.247 7.622 1.00 96.81 84 GLN A O 1
ATOM 689 N N . VAL A 1 85 ? -10.643 4.130 8.885 1.00 95.94 85 VAL A N 1
ATOM 690 C CA . VAL A 1 85 ? -9.643 4.138 7.807 1.00 95.94 85 VAL A CA 1
ATOM 691 C C . VAL A 1 85 ? -9.286 2.716 7.371 1.00 95.94 85 VAL A C 1
ATOM 693 O O . VAL A 1 85 ? -9.236 2.456 6.167 1.00 95.94 85 VAL A O 1
ATOM 696 N N . LYS A 1 86 ? -9.082 1.783 8.311 1.00 95.81 86 LYS A N 1
ATOM 697 C CA . LYS A 1 86 ? -8.812 0.370 7.987 1.00 95.81 86 LYS A CA 1
ATOM 698 C C . LYS A 1 86 ? -9.990 -0.275 7.258 1.00 95.81 86 LYS A C 1
ATOM 700 O O . LYS A 1 86 ? -9.783 -0.961 6.259 1.00 95.81 86 LYS A O 1
ATOM 705 N N . GLU A 1 87 ? -11.215 -0.025 7.710 1.00 97.69 87 GLU A N 1
ATOM 706 C CA . GLU A 1 87 ? -12.427 -0.536 7.063 1.00 97.69 87 GLU A CA 1
ATOM 707 C C . GLU A 1 87 ? -12.569 -0.021 5.629 1.00 97.69 87 GLU A C 1
ATOM 709 O O . GLU A 1 87 ? -12.782 -0.804 4.700 1.00 97.69 87 GLU A O 1
ATOM 714 N N . ARG A 1 88 ? -12.377 1.289 5.419 1.00 97.44 88 ARG A N 1
ATOM 715 C CA . ARG A 1 88 ? -12.403 1.893 4.080 1.00 97.44 88 ARG A CA 1
ATOM 716 C C . ARG A 1 88 ? -11.315 1.322 3.176 1.00 97.44 88 ARG A C 1
ATOM 718 O O . ARG A 1 88 ? -11.593 1.050 2.010 1.00 97.44 88 ARG A O 1
ATOM 725 N N . GLN A 1 89 ? -10.108 1.095 3.698 1.00 95.75 89 GLN A N 1
ATOM 726 C CA . GLN A 1 89 ? -9.025 0.448 2.949 1.00 95.75 89 GLN A CA 1
ATOM 727 C C . GLN A 1 89 ? -9.398 -0.975 2.532 1.00 95.75 89 GLN A C 1
ATOM 729 O O . GLN A 1 89 ? -9.267 -1.305 1.357 1.00 95.75 89 GLN A O 1
ATOM 734 N N . LEU A 1 90 ? -9.925 -1.790 3.448 1.00 96.94 90 LEU A N 1
ATOM 735 C CA . LEU A 1 90 ? -10.333 -3.161 3.140 1.00 96.94 90 LEU A CA 1
ATOM 736 C C . LEU A 1 90 ? -11.472 -3.201 2.113 1.00 96.94 90 LEU A C 1
ATOM 738 O O . LEU A 1 90 ? -11.439 -3.996 1.173 1.00 96.94 90 LEU A O 1
ATOM 742 N N . LYS A 1 91 ? -12.473 -2.327 2.263 1.00 97.94 91 LYS A N 1
ATOM 743 C CA . LYS A 1 91 ? -13.581 -2.201 1.308 1.00 97.94 91 LYS A CA 1
ATOM 744 C C . LYS A 1 91 ? -13.071 -1.815 -0.082 1.00 97.94 91 LYS A C 1
ATOM 746 O O . LYS A 1 91 ? -13.490 -2.409 -1.074 1.00 97.94 91 LYS A O 1
ATOM 751 N N . LEU A 1 92 ? -12.143 -0.861 -0.146 1.00 97.25 92 LEU A N 1
ATOM 752 C CA . LEU A 1 92 ? -11.494 -0.446 -1.385 1.00 97.25 92 LEU A CA 1
ATOM 753 C C . LEU A 1 92 ? -10.709 -1.608 -2.014 1.00 97.25 92 LEU A C 1
ATOM 755 O O . LEU A 1 92 ? -10.871 -1.890 -3.197 1.00 97.25 92 LEU A O 1
ATOM 759 N N . GLU A 1 93 ? -9.899 -2.319 -1.231 1.00 95.19 93 GLU A N 1
ATOM 760 C CA . GLU A 1 93 ? -9.118 -3.467 -1.703 1.00 95.19 93 GLU A CA 1
ATOM 761 C C . GLU A 1 93 ? -9.994 -4.577 -2.287 1.00 95.19 93 GLU A C 1
ATOM 763 O O . GLU A 1 93 ? -9.652 -5.131 -3.334 1.00 95.19 93 GLU A O 1
ATOM 768 N N . ARG A 1 94 ? -11.132 -4.884 -1.653 1.00 97.12 94 ARG A N 1
ATOM 769 C CA . ARG A 1 94 ? -12.101 -5.865 -2.165 1.00 97.12 94 ARG A CA 1
ATOM 770 C C . ARG A 1 94 ? -12.692 -5.422 -3.502 1.00 97.12 94 ARG A C 1
ATOM 772 O O . ARG A 1 94 ? -12.542 -6.138 -4.488 1.00 97.12 94 ARG A O 1
ATOM 779 N N . ALA A 1 95 ? -13.242 -4.209 -3.558 1.00 97.44 95 ALA A N 1
ATOM 780 C CA . ALA A 1 95 ? -13.881 -3.681 -4.763 1.00 97.44 95 ALA A CA 1
ATOM 781 C C . ALA A 1 95 ? -12.929 -3.639 -5.972 1.00 97.44 95 ALA A C 1
ATOM 783 O O . ALA A 1 95 ? -13.309 -3.986 -7.089 1.00 97.44 95 ALA A O 1
ATOM 784 N N . TYR A 1 96 ? -11.669 -3.241 -5.772 1.00 96.50 96 TYR A N 1
ATOM 785 C CA . TYR A 1 96 ? -10.694 -3.232 -6.866 1.00 96.50 96 TYR A CA 1
ATOM 786 C C . TYR A 1 96 ? -10.144 -4.614 -7.192 1.00 96.50 96 TYR A C 1
ATOM 788 O O . TYR A 1 96 ? -9.830 -4.852 -8.353 1.00 96.50 96 TYR A O 1
ATOM 796 N N . SER A 1 97 ? -10.063 -5.532 -6.224 1.00 95.56 97 SER A N 1
ATOM 797 C CA . SER A 1 97 ? -9.717 -6.927 -6.520 1.00 95.56 97 SER A CA 1
ATOM 798 C C . SER A 1 97 ? -10.749 -7.539 -7.466 1.00 95.56 97 SER A C 1
ATOM 800 O O . SER A 1 97 ? -10.360 -8.099 -8.483 1.00 95.56 97 SER A O 1
ATOM 802 N N . GLU A 1 98 ? -12.043 -7.351 -7.202 1.00 97.00 98 GLU A N 1
ATOM 803 C CA . GLU A 1 98 ? -13.128 -7.813 -8.082 1.00 97.00 98 GLU A CA 1
ATOM 804 C C . GLU A 1 98 ? -13.032 -7.191 -9.483 1.00 97.00 98 GLU A C 1
ATOM 806 O O . GLU A 1 98 ? -13.036 -7.902 -10.485 1.00 97.00 98 GLU A O 1
ATOM 811 N N . ARG A 1 99 ? -12.848 -5.865 -9.573 1.00 97.56 99 ARG A N 1
ATOM 812 C CA . ARG A 1 99 ? -12.695 -5.173 -10.867 1.00 97.56 99 ARG A CA 1
ATOM 813 C C . ARG A 1 99 ? -11.467 -5.636 -11.651 1.00 97.56 99 ARG A C 1
ATOM 815 O O . ARG A 1 99 ? -11.539 -5.767 -12.868 1.00 97.56 99 ARG A O 1
ATOM 822 N N . ILE A 1 100 ? -10.344 -5.861 -10.972 1.00 96.38 100 ILE A N 1
ATOM 823 C CA . ILE A 1 100 ? -9.094 -6.316 -11.592 1.00 96.38 100 ILE A CA 1
ATOM 824 C C . ILE A 1 100 ? -9.218 -7.775 -12.055 1.00 96.38 100 ILE A C 1
ATOM 826 O O . ILE A 1 100 ? -8.720 -8.102 -13.131 1.00 96.38 100 ILE A O 1
ATOM 830 N N . LEU A 1 101 ? -9.921 -8.636 -11.310 1.00 97.25 101 LEU A N 1
ATOM 831 C CA . LEU A 1 101 ? -10.154 -10.040 -11.684 1.00 97.25 101 LEU A CA 1
ATOM 832 C C . LEU A 1 101 ? -10.992 -10.205 -12.961 1.00 97.25 101 LEU A C 1
ATOM 834 O O . LEU A 1 101 ? -10.882 -11.228 -13.627 1.00 97.25 101 LEU A O 1
ATOM 838 N N . ASN A 1 102 ? -11.759 -9.186 -13.360 1.00 97.38 102 ASN A N 1
ATOM 839 C CA . ASN A 1 102 ? -12.439 -9.165 -14.662 1.00 97.38 102 ASN A CA 1
ATOM 840 C C . ASN A 1 102 ? -11.475 -8.954 -15.850 1.00 97.38 102 ASN A C 1
ATOM 842 O O . ASN A 1 102 ? -11.887 -9.050 -17.004 1.00 97.38 102 ASN A O 1
ATOM 846 N N . VAL A 1 103 ? -10.206 -8.621 -15.584 1.00 97.50 103 VAL A N 1
ATOM 847 C CA . VAL A 1 103 ? -9.179 -8.320 -16.598 1.00 97.50 103 VAL A CA 1
ATOM 848 C C . VAL A 1 103 ? -8.009 -9.303 -16.529 1.00 97.50 103 VAL A C 1
ATOM 850 O O . VAL A 1 103 ? -7.489 -9.727 -17.563 1.00 97.50 103 VAL A O 1
ATOM 853 N N . ILE A 1 104 ? -7.573 -9.665 -15.322 1.00 96.38 104 ILE A N 1
ATOM 854 C CA . ILE A 1 104 ? -6.412 -10.533 -15.090 1.00 96.38 104 ILE A CA 1
ATOM 855 C C . ILE A 1 104 ? -6.799 -11.753 -14.255 1.00 96.38 104 ILE A C 1
ATOM 857 O O . ILE A 1 104 ? -7.798 -11.760 -13.546 1.00 96.38 104 ILE A O 1
ATOM 861 N N . THR A 1 105 ? -5.963 -12.785 -14.287 1.00 97.19 105 THR A N 1
ATOM 862 C CA . THR A 1 105 ? -6.191 -14.006 -13.504 1.00 97.19 105 THR A CA 1
ATOM 863 C C . THR A 1 105 ? -5.930 -13.799 -12.008 1.00 97.19 105 THR A C 1
ATOM 865 O O . THR A 1 105 ? -5.129 -12.951 -11.606 1.00 97.19 105 THR A O 1
ATOM 868 N N . THR A 1 106 ? -6.503 -14.658 -11.162 1.00 96.81 106 THR A N 1
ATOM 869 C CA . THR A 1 106 ? -6.211 -14.689 -9.716 1.00 96.81 106 THR A CA 1
ATOM 870 C C . THR A 1 106 ? -4.719 -14.862 -9.424 1.00 96.81 106 THR A C 1
ATOM 872 O O . THR A 1 106 ? -4.185 -14.238 -8.507 1.00 96.81 106 THR A O 1
ATOM 875 N N . ARG A 1 107 ? -4.012 -15.658 -10.240 1.00 96.62 107 ARG A N 1
ATOM 876 C CA . ARG A 1 107 ? -2.553 -15.814 -10.151 1.00 96.62 107 ARG A CA 1
ATOM 877 C C . ARG A 1 107 ? -1.839 -14.479 -10.369 1.00 96.62 107 ARG A C 1
ATOM 879 O O . ARG A 1 107 ? -0.989 -14.108 -9.564 1.00 96.62 107 ARG A O 1
ATOM 886 N N . GLN A 1 108 ? -2.213 -13.737 -11.412 1.00 96.75 108 GLN A N 1
ATOM 887 C CA . GLN A 1 108 ? -1.649 -12.414 -11.692 1.00 96.75 108 GLN A CA 1
ATOM 888 C C . GLN A 1 108 ? -1.994 -11.398 -10.593 1.00 96.75 108 GLN A C 1
ATOM 890 O O . GLN A 1 108 ? -1.129 -10.617 -10.208 1.00 96.75 108 GLN A O 1
ATOM 895 N N . LEU A 1 109 ? -3.203 -11.438 -10.019 1.00 96.38 109 LEU A N 1
ATOM 896 C CA . LEU A 1 109 ? -3.562 -10.581 -8.882 1.00 96.38 109 LEU A CA 1
ATOM 897 C C . LEU A 1 109 ? -2.717 -10.884 -7.631 1.00 96.38 109 LEU A C 1
ATOM 899 O O . LEU A 1 109 ? -2.269 -9.963 -6.946 1.00 96.38 109 LEU A O 1
ATOM 903 N N . ASN A 1 110 ? -2.455 -12.156 -7.331 1.00 95.44 110 ASN A N 1
ATOM 904 C CA . ASN A 1 110 ? -1.559 -12.524 -6.232 1.00 95.44 110 ASN A CA 1
ATOM 905 C C . ASN A 1 110 ? -0.118 -12.061 -6.499 1.00 95.44 110 ASN A C 1
ATOM 907 O O . ASN A 1 110 ? 0.524 -11.503 -5.605 1.00 95.44 110 ASN A O 1
ATOM 911 N N . ASN A 1 111 ? 0.364 -12.203 -7.738 1.00 95.75 111 ASN A N 1
ATOM 912 C CA . ASN A 1 111 ? 1.668 -11.678 -8.150 1.00 95.75 111 ASN A CA 1
ATOM 913 C C . ASN A 1 111 ? 1.735 -10.151 -8.037 1.00 95.75 111 ASN A C 1
ATOM 915 O O . ASN A 1 111 ? 2.750 -9.630 -7.583 1.00 95.75 111 ASN A O 1
ATOM 919 N N . LEU A 1 112 ? 0.655 -9.434 -8.366 1.00 95.50 112 LEU A N 1
ATOM 920 C CA . LEU A 1 112 ? 0.556 -7.986 -8.181 1.00 95.50 112 LEU A CA 1
ATOM 921 C C . LEU A 1 112 ? 0.741 -7.595 -6.720 1.00 95.50 112 LEU A C 1
ATOM 923 O O . LEU A 1 112 ? 1.565 -6.737 -6.417 1.00 95.50 112 LEU A O 1
ATOM 927 N N . ARG A 1 113 ? 0.020 -8.252 -5.806 1.00 93.25 113 ARG A N 1
ATOM 928 C CA . ARG A 1 113 ? 0.136 -7.992 -4.362 1.00 93.25 113 ARG A CA 1
ATOM 929 C C . ARG A 1 113 ? 1.563 -8.217 -3.867 1.00 93.25 113 ARG A C 1
ATOM 931 O O . ARG A 1 113 ? 2.090 -7.399 -3.114 1.00 93.25 113 ARG A O 1
ATOM 938 N N . LYS A 1 114 ? 2.206 -9.295 -4.323 1.00 94.56 114 LYS A N 1
ATOM 939 C CA . LYS A 1 114 ? 3.609 -9.577 -4.008 1.00 94.56 114 LYS A CA 1
ATOM 940 C C . LYS A 1 114 ? 4.542 -8.498 -4.567 1.00 94.56 114 LYS A C 1
ATOM 942 O O . LYS A 1 114 ? 5.327 -7.939 -3.812 1.00 94.56 114 LYS A O 1
ATOM 947 N N . ALA A 1 115 ? 4.400 -8.140 -5.843 1.00 94.50 115 ALA A N 1
ATOM 948 C CA . ALA A 1 115 ? 5.218 -7.121 -6.496 1.00 94.50 115 ALA A CA 1
ATOM 949 C C . ALA A 1 115 ? 5.096 -5.745 -5.818 1.00 94.50 115 ALA A C 1
ATOM 951 O O . ALA A 1 115 ? 6.097 -5.053 -5.641 1.00 94.50 115 ALA A O 1
ATOM 952 N N . GLU A 1 116 ? 3.893 -5.350 -5.382 1.00 92.75 116 GLU A N 1
ATOM 953 C CA . GLU A 1 116 ? 3.700 -4.113 -4.615 1.00 92.75 116 GLU A CA 1
ATOM 954 C C . GLU A 1 116 ? 4.438 -4.132 -3.270 1.00 92.75 116 GLU A C 1
ATOM 956 O O . GLU A 1 116 ? 5.036 -3.123 -2.878 1.00 92.75 116 GLU A O 1
ATOM 961 N N . ASN A 1 117 ? 4.387 -5.261 -2.558 1.00 92.88 117 ASN A N 1
ATOM 962 C CA . ASN A 1 117 ? 5.064 -5.426 -1.275 1.00 92.88 117 ASN A CA 1
ATOM 963 C C . ASN A 1 117 ? 6.584 -5.407 -1.446 1.00 92.88 117 ASN A C 1
ATOM 965 O O . ASN A 1 117 ? 7.254 -4.625 -0.770 1.00 92.88 117 ASN A O 1
ATOM 969 N N . ASP A 1 118 ? 7.107 -6.170 -2.405 1.00 92.88 118 ASP A N 1
ATOM 970 C CA . ASP A 1 118 ? 8.532 -6.212 -2.735 1.00 92.88 118 ASP A CA 1
ATOM 971 C C . ASP A 1 118 ? 9.040 -4.808 -3.104 1.00 92.88 118 ASP A C 1
ATOM 973 O O . ASP A 1 118 ? 10.043 -4.335 -2.564 1.00 92.88 118 ASP A O 1
ATOM 977 N N . PHE A 1 119 ? 8.296 -4.075 -3.944 1.00 92.75 119 PHE A N 1
ATOM 978 C CA . PHE A 1 119 ? 8.631 -2.697 -4.309 1.00 92.75 119 PHE A CA 1
ATOM 979 C C . PHE A 1 119 ? 8.687 -1.771 -3.091 1.00 92.75 119 PHE A C 1
ATOM 981 O O . PHE A 1 119 ? 9.621 -0.979 -2.935 1.00 92.75 119 PHE A O 1
ATOM 988 N N . LYS A 1 120 ? 7.692 -1.867 -2.203 1.00 90.94 120 LYS A N 1
ATOM 989 C CA . LYS A 1 120 ? 7.637 -1.072 -0.972 1.00 90.94 120 LYS A CA 1
ATOM 990 C C . LYS A 1 120 ? 8.828 -1.380 -0.067 1.00 90.94 120 LYS A C 1
ATOM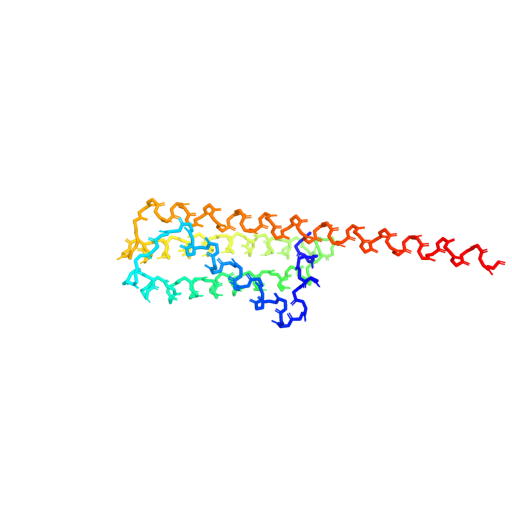 992 O O . LYS A 1 120 ? 9.431 -0.452 0.473 1.00 90.94 120 LYS A O 1
ATOM 997 N N . GLU A 1 121 ? 9.181 -2.649 0.100 1.00 92.75 121 GLU A N 1
ATOM 998 C CA . GLU A 1 121 ? 10.344 -3.050 0.890 1.00 92.75 121 GLU A CA 1
ATOM 999 C C . GLU A 1 121 ? 11.652 -2.537 0.291 1.00 92.75 121 GLU A C 1
ATOM 1001 O O . GLU A 1 121 ? 12.470 -1.962 1.013 1.00 92.75 121 GLU A O 1
ATOM 1006 N N . MET A 1 122 ? 11.838 -2.688 -1.023 1.00 91.50 122 MET A N 1
ATOM 1007 C CA . MET A 1 122 ? 13.000 -2.162 -1.741 1.00 91.50 122 MET A CA 1
ATOM 1008 C C . MET A 1 122 ? 13.123 -0.646 -1.563 1.00 91.50 122 MET A C 1
ATOM 1010 O O . MET A 1 122 ? 14.203 -0.142 -1.239 1.00 91.50 122 MET A O 1
ATOM 1014 N N . LEU A 1 123 ? 12.014 0.085 -1.705 1.00 90.06 123 LEU A N 1
ATOM 1015 C CA . LEU A 1 123 ? 11.980 1.533 -1.527 1.00 90.06 123 LEU A CA 1
ATOM 1016 C C . LEU A 1 123 ? 12.352 1.930 -0.091 1.00 90.06 123 LEU A C 1
ATOM 1018 O O . LEU A 1 123 ? 13.183 2.816 0.107 1.00 90.06 123 LEU A O 1
ATOM 1022 N N . LEU A 1 124 ? 11.802 1.248 0.918 1.00 88.56 124 LEU A N 1
ATOM 1023 C CA . LEU A 1 124 ? 12.127 1.503 2.324 1.00 88.56 124 LEU A CA 1
ATOM 1024 C C . LEU A 1 124 ? 13.596 1.208 2.645 1.00 88.56 124 LEU A C 1
ATOM 1026 O O . LEU A 1 124 ? 14.239 2.004 3.334 1.00 88.56 124 LEU A O 1
ATOM 1030 N N . LYS A 1 125 ? 14.143 0.097 2.137 1.00 91.38 125 LYS A N 1
ATOM 1031 C CA . LYS A 1 125 ? 15.565 -0.247 2.287 1.00 91.38 125 LYS A CA 1
ATOM 1032 C C . LYS A 1 125 ? 16.451 0.845 1.685 1.00 91.38 125 LYS A C 1
ATOM 1034 O O . LYS A 1 125 ? 17.376 1.307 2.353 1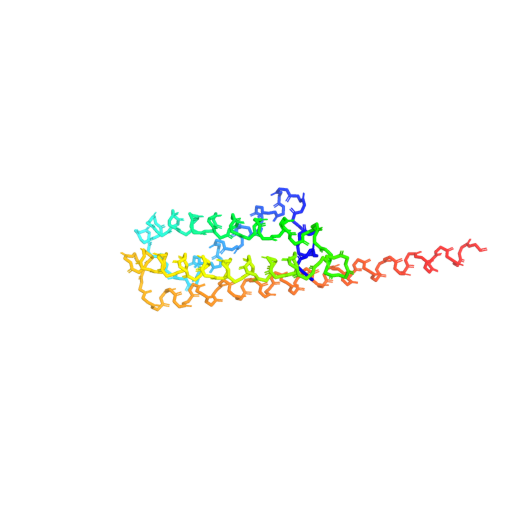.00 91.38 125 LYS A O 1
ATOM 1039 N N . ARG A 1 126 ? 16.128 1.320 0.476 1.00 88.31 126 ARG A N 1
ATOM 1040 C CA . ARG A 1 126 ? 16.865 2.399 -0.201 1.00 88.31 126 ARG A CA 1
ATOM 1041 C C . ARG A 1 126 ? 16.816 3.714 0.576 1.00 88.31 126 ARG A C 1
ATOM 1043 O O . ARG A 1 126 ? 17.856 4.335 0.776 1.00 88.31 126 ARG A O 1
ATOM 1050 N N . ILE A 1 127 ? 15.635 4.107 1.055 1.00 85.69 127 ILE A N 1
ATOM 1051 C CA . ILE A 1 127 ? 15.448 5.322 1.863 1.00 85.69 127 ILE A CA 1
ATOM 1052 C C . ILE A 1 127 ? 16.302 5.260 3.134 1.00 85.69 127 ILE A C 1
ATOM 1054 O O . ILE A 1 127 ? 17.050 6.193 3.414 1.00 85.69 127 ILE A O 1
ATOM 1058 N N . ARG A 1 128 ? 16.253 4.146 3.877 1.00 88.19 128 ARG A N 1
ATOM 1059 C CA . ARG A 1 128 ? 17.054 3.967 5.102 1.00 88.19 128 ARG A CA 1
ATOM 1060 C C . ARG A 1 128 ? 18.556 4.002 4.821 1.00 88.19 128 ARG A C 1
ATOM 1062 O O . ARG A 1 128 ? 19.297 4.653 5.553 1.00 88.19 128 ARG A O 1
ATOM 1069 N N . ALA A 1 129 ? 19.009 3.317 3.771 1.00 89.88 129 ALA A N 1
ATOM 1070 C CA . ALA A 1 129 ? 20.419 3.291 3.391 1.00 89.88 129 ALA A CA 1
ATOM 1071 C C . ALA A 1 129 ? 20.952 4.696 3.081 1.00 89.88 129 ALA A C 1
ATOM 1073 O O . ALA A 1 129 ? 22.031 5.074 3.537 1.00 89.88 129 ALA A O 1
ATOM 1074 N N . GLU A 1 130 ? 20.175 5.493 2.356 1.00 86.88 130 GLU A N 1
ATOM 1075 C CA . GLU A 1 130 ? 20.577 6.841 1.979 1.00 86.88 130 GLU A CA 1
ATOM 1076 C C . GLU A 1 130 ? 20.524 7.819 3.172 1.00 86.88 130 GLU A C 1
ATOM 1078 O O . GLU A 1 130 ? 21.416 8.655 3.323 1.00 86.88 130 GLU A O 1
ATOM 1083 N N . GLN A 1 131 ? 19.574 7.653 4.102 1.00 85.56 131 GLN A N 1
ATOM 1084 C CA . GLN A 1 131 ? 19.580 8.376 5.382 1.00 85.56 131 GLN A CA 1
ATOM 1085 C C . GLN A 1 131 ? 20.843 8.084 6.204 1.00 85.56 131 GLN A C 1
ATOM 1087 O O . GLN A 1 131 ? 21.473 9.012 6.716 1.00 85.56 131 GLN A O 1
ATOM 1092 N N . MET A 1 132 ? 21.254 6.814 6.291 1.00 88.38 132 MET A N 1
ATOM 1093 C CA . MET A 1 132 ? 22.478 6.417 6.997 1.00 88.38 132 MET A CA 1
ATOM 1094 C C . MET A 1 132 ? 23.737 7.018 6.358 1.00 88.38 132 MET A C 1
ATOM 1096 O O . MET A 1 132 ? 24.628 7.474 7.076 1.00 88.38 132 MET A O 1
ATOM 1100 N N . LYS A 1 133 ? 23.815 7.066 5.020 1.00 88.50 133 LYS A N 1
ATOM 1101 C CA . LYS A 1 133 ? 24.931 7.711 4.305 1.00 88.50 133 LYS A CA 1
ATOM 1102 C C . LYS A 1 133 ? 25.019 9.205 4.618 1.00 88.50 133 LYS A C 1
ATOM 1104 O O . LYS A 1 133 ? 26.086 9.675 5.007 1.00 88.50 133 LYS A O 1
ATOM 1109 N N . ARG A 1 134 ? 23.893 9.923 4.540 1.00 86.19 134 ARG A N 1
ATOM 1110 C CA . ARG A 1 134 ? 23.817 11.357 4.874 1.00 86.19 134 ARG A CA 1
ATOM 1111 C C . ARG A 1 134 ? 24.220 11.635 6.322 1.00 86.19 134 ARG A C 1
ATOM 1113 O O . ARG A 1 134 ? 24.920 12.606 6.594 1.00 86.19 134 ARG A O 1
ATOM 1120 N N . GLN A 1 135 ? 23.815 10.774 7.257 1.00 86.75 135 GLN A N 1
ATOM 1121 C CA . GLN A 1 135 ? 24.208 10.900 8.661 1.00 86.75 135 GLN A CA 1
ATOM 1122 C C . GLN A 1 135 ? 25.715 10.678 8.859 1.00 86.75 135 GLN A C 1
ATOM 1124 O O . GLN A 1 135 ? 26.341 11.421 9.612 1.00 86.75 135 GLN A O 1
ATOM 1129 N N . LYS A 1 136 ? 26.317 9.692 8.179 1.00 87.94 136 LYS A N 1
ATOM 1130 C CA . LYS A 1 136 ? 27.769 9.448 8.230 1.00 87.94 136 LYS A CA 1
ATOM 1131 C C . LYS A 1 136 ? 28.574 10.618 7.660 1.00 87.94 136 LYS A C 1
ATOM 1133 O O . LYS A 1 136 ? 29.541 11.024 8.293 1.00 87.94 136 LYS A O 1
ATOM 1138 N N . GLN A 1 137 ? 28.152 11.181 6.526 1.00 84.88 137 GLN A N 1
ATOM 1139 C CA . GLN A 1 137 ? 28.791 12.359 5.921 1.00 84.88 137 GLN A CA 1
ATOM 1140 C C . GLN A 1 137 ? 28.778 13.551 6.882 1.00 84.88 137 GLN A C 1
ATOM 1142 O O . GLN A 1 137 ? 29.838 14.041 7.249 1.00 84.88 137 GLN A O 1
ATOM 1147 N N . ARG A 1 138 ? 27.608 13.898 7.438 1.00 84.06 138 ARG A N 1
ATOM 1148 C CA . ARG A 1 138 ? 27.486 14.973 8.439 1.00 84.06 138 ARG A CA 1
ATOM 1149 C C . ARG A 1 138 ? 28.395 14.790 9.658 1.00 84.06 138 ARG A C 1
ATOM 1151 O O . ARG A 1 138 ? 28.943 15.762 10.166 1.00 84.06 138 ARG A O 1
ATOM 1158 N N . ARG A 1 139 ? 28.553 13.552 10.146 1.00 81.75 139 ARG A N 1
ATOM 1159 C CA . ARG A 1 139 ? 29.448 13.250 11.279 1.00 81.75 139 ARG A CA 1
ATOM 1160 C C . ARG A 1 139 ? 30.926 13.390 10.910 1.00 81.75 139 ARG A C 1
ATOM 1162 O O . ARG A 1 139 ? 31.709 13.804 11.758 1.00 81.75 139 ARG A O 1
ATOM 1169 N N . ASN A 1 140 ? 31.308 13.034 9.687 1.00 78.81 140 ASN A N 1
ATOM 1170 C CA . ASN A 1 140 ? 32.682 13.191 9.215 1.00 78.81 140 ASN A CA 1
ATOM 1171 C C . ASN A 1 140 ? 33.033 14.665 8.977 1.00 78.81 140 ASN A C 1
ATOM 1173 O O . ASN A 1 140 ? 34.113 15.083 9.381 1.00 78.81 140 ASN A O 1
ATOM 1177 N N . ASP A 1 141 ? 32.115 15.453 8.415 1.00 78.44 141 ASP A N 1
ATOM 1178 C CA . ASP A 1 141 ? 32.326 16.884 8.163 1.00 78.44 141 ASP A CA 1
ATOM 1179 C C . ASP A 1 141 ? 32.487 17.673 9.474 1.00 78.44 141 ASP A C 1
ATOM 1181 O O . ASP A 1 141 ? 33.401 18.486 9.598 1.00 78.44 141 ASP A O 1
ATOM 1185 N N . GLY A 1 142 ? 31.676 17.370 10.497 1.00 74.75 142 GLY A N 1
ATOM 1186 C CA . GLY A 1 142 ? 31.832 17.965 11.832 1.00 74.75 142 GLY A CA 1
ATOM 1187 C C . GLY A 1 142 ? 33.193 17.654 12.466 1.00 74.75 142 GLY A C 1
ATOM 1188 O O . GLY A 1 142 ? 33.875 18.551 12.947 1.00 74.75 142 GLY A O 1
ATOM 1189 N N . ARG A 1 143 ? 33.653 16.398 12.362 1.00 72.06 143 ARG A N 1
ATOM 1190 C CA . ARG A 1 143 ? 34.975 15.977 12.864 1.00 72.06 143 ARG A CA 1
ATOM 1191 C C . ARG A 1 143 ? 36.151 16.624 12.130 1.00 72.06 143 ARG A C 1
ATOM 1193 O O . ARG A 1 143 ? 37.229 16.731 12.707 1.00 72.06 143 ARG A O 1
ATOM 1200 N N . LEU A 1 144 ? 35.987 16.980 10.857 1.00 67.94 144 LEU A N 1
ATOM 1201 C CA . LEU A 1 144 ? 37.021 17.661 10.075 1.00 67.94 144 LEU A CA 1
ATOM 1202 C C . LEU A 1 144 ? 37.109 19.151 10.423 1.00 67.94 144 LEU A C 1
ATOM 1204 O O . LEU A 1 144 ? 38.212 19.690 10.422 1.00 67.94 144 LEU A O 1
ATOM 1208 N N . ASN A 1 145 ? 35.986 19.789 10.762 1.00 64.69 145 ASN A N 1
ATOM 1209 C CA . ASN A 1 145 ? 35.974 21.172 11.241 1.00 64.69 145 ASN A CA 1
ATOM 1210 C C . ASN A 1 145 ? 36.552 21.304 12.658 1.00 64.69 145 ASN A C 1
ATOM 1212 O O . ASN A 1 145 ? 37.342 22.213 12.886 1.00 64.69 145 ASN A O 1
ATOM 1216 N N . ASP A 1 146 ? 36.268 20.362 13.565 1.00 64.00 146 ASP A N 1
ATOM 1217 C CA . ASP A 1 146 ? 36.828 20.363 14.931 1.00 64.00 146 ASP A CA 1
ATOM 1218 C C . ASP A 1 146 ? 38.356 20.164 14.975 1.00 64.00 146 ASP A C 1
ATOM 1220 O O . ASP A 1 146 ? 38.986 20.445 15.984 1.00 64.00 146 ASP A O 1
ATOM 1224 N N . ARG A 1 147 ? 38.968 19.651 13.897 1.00 62.88 147 ARG A N 1
ATOM 1225 C CA . ARG A 1 147 ? 40.430 19.480 13.775 1.00 62.88 147 ARG A CA 1
ATOM 1226 C C . ARG A 1 147 ? 41.142 20.674 13.133 1.00 62.88 147 ARG A C 1
ATOM 1228 O O . ARG A 1 147 ? 42.365 20.647 13.026 1.00 62.88 147 ARG A O 1
ATOM 1235 N N . ARG A 1 148 ? 40.390 21.642 12.603 1.00 59.28 148 ARG A N 1
ATOM 1236 C CA . ARG A 1 148 ? 40.914 22.832 11.908 1.00 59.28 148 ARG A CA 1
ATOM 1237 C C . ARG A 1 148 ? 40.832 24.109 12.752 1.00 59.28 148 ARG A C 1
ATOM 1239 O O . ARG A 1 148 ? 41.373 25.118 12.311 1.00 59.28 148 ARG A O 1
ATOM 1246 N N . ASN A 1 149 ? 40.188 24.043 13.917 1.00 51.69 149 ASN A N 1
ATOM 1247 C CA . ASN A 1 149 ? 40.225 25.050 14.982 1.00 51.69 149 ASN A CA 1
ATOM 1248 C C . ASN A 1 149 ? 41.112 24.559 16.127 1.00 51.69 149 ASN A C 1
ATOM 1250 O O . ASN A 1 149 ? 41.612 25.429 16.868 1.00 51.69 149 ASN A O 1
#

Sequence (149 aa):
MIASAMAYAQSPEAMKKIEAAKIALITERLELSPQQAEKFWPIYREFGNKRLEIRREFDQARKTFDSNKATEEENKKMLEMANQVKERQLKLERAYSERILNVITTRQLNNLRKAENDFKEMLLKRIRAEQMKRQKQRRNDGRLNDRRN

pLDDT: mean 87.74, std 13.97, range [36.88, 97.94]

Secondary structure (DSSP, 8-state):
-GGGTGGG--SHHHHHHHHHHHHHHHHHHHT--HHHHHHHHHHHHHHHHHHHHHHHHHHHHHHT--TTTS-HHHHHHHHHHHHHHHHHHHHHHHHHHHHHHTTS-HHHHHHHHHHHHHHHHHHHHHHHHHHHHHHHHHHHHHHHHTTT-

Organism: Ekhidna lutea (NCBI:txid447679)

Foldseek 3Di:
DVVLLCVQVPDPVSVVVLVVVLVVLLCVQLVADPQLCVQQVVLVVVLVVQLVVLVVVLVVLVVPDDPVPDDPVVVVVNVVSVVVSVVSNVVSVVVSVVSSCVRGPPVSVVSNVVSVVVSVVVSVVVSVVVVVVVVVVVVVVVVVVVVVD

Radius of gyration: 20.46 Å; chains: 1; bounding box: 55×41×51 Å